Protein AF-A0A969GR06-F1 (afdb_monomer_lite)

Radius of gyration: 11.53 Å; chains: 1; bounding box: 26×25×27 Å

Foldseek 3Di:
DVLLVVLVDLVVLVVLVPDPPDPSLLVSLVSLLVNCVVVVNPPVSSVVNLVVLCVSCVVPVVSS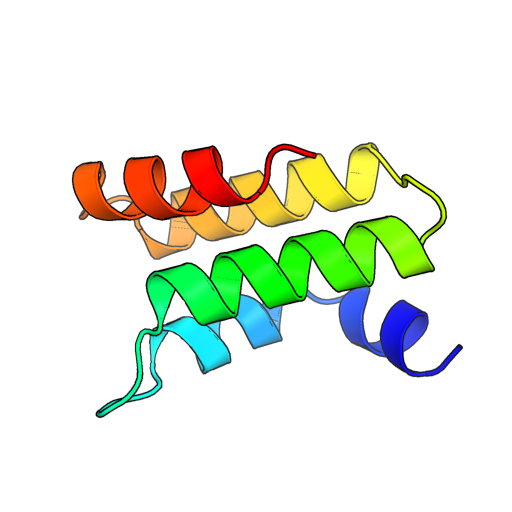VSSVVSNDD

pLDDT: mean 94.96, std 5.5, range [59.03, 98.12]

Structure (mmCIF, N/CA/C/O backbone):
data_AF-A0A969GR06-F1
#
_entry.id   AF-A0A969GR06-F1
#
loop_
_atom_site.group_PDB
_atom_site.id
_atom_site.type_symbol
_atom_site.label_atom_id
_atom_site.label_alt_id
_atom_site.label_comp_id
_atom_site.label_asym_id
_atom_site.label_entity_id
_atom_site.label_seq_id
_atom_site.pdbx_PDB_ins_code
_atom_site.Cartn_x
_atom_site.Cartn_y
_atom_site.Cartn_z
_atom_site.occupancy
_atom_site.B_iso_or_equiv
_atom_site.auth_seq_id
_atom_site.auth_comp_id
_atom_site.auth_asym_id
_atom_site.auth_atom_id
_atom_site.pdbx_PDB_model_num
ATOM 1 N N . ASN A 1 1 ? 9.003 -16.128 -12.360 1.00 80.06 1 ASN A N 1
ATOM 2 C CA . ASN A 1 1 ? 9.168 -16.224 -10.883 1.00 80.06 1 ASN A CA 1
ATOM 3 C C . ASN A 1 1 ? 7.754 -16.177 -10.374 1.00 80.06 1 ASN A C 1
ATOM 5 O O . ASN A 1 1 ? 7.115 -15.159 -10.598 1.00 80.06 1 ASN A O 1
ATOM 9 N N . GLU A 1 2 ? 7.266 -17.267 -9.791 1.00 93.81 2 GLU A N 1
ATOM 10 C CA . GLU A 1 2 ? 5.848 -17.455 -9.460 1.00 93.81 2 GLU A CA 1
ATOM 11 C C . GLU A 1 2 ? 5.254 -16.256 -8.704 1.00 93.81 2 GLU A C 1
ATOM 13 O O . GLU A 1 2 ? 4.166 -15.799 -9.028 1.00 93.81 2 GLU A O 1
ATOM 18 N N . ILE A 1 3 ? 6.017 -15.655 -7.783 1.00 94.19 3 ILE A N 1
ATOM 19 C CA . ILE A 1 3 ? 5.582 -14.481 -7.009 1.00 94.19 3 ILE A CA 1
ATOM 20 C C . ILE A 1 3 ? 5.413 -13.236 -7.893 1.00 94.19 3 ILE A C 1
ATOM 22 O O . ILE A 1 3 ? 4.517 -12.422 -7.665 1.00 94.19 3 ILE A O 1
ATOM 26 N N . VAL A 1 4 ? 6.270 -13.060 -8.903 1.00 95.69 4 VAL A N 1
ATOM 27 C CA . VAL A 1 4 ? 6.145 -11.947 -9.854 1.00 95.69 4 VAL A CA 1
ATOM 28 C C . VAL A 1 4 ? 4.871 -12.131 -10.673 1.00 95.69 4 VAL A C 1
ATOM 30 O O . VAL A 1 4 ? 4.042 -11.239 -10.665 1.00 95.69 4 VAL A O 1
ATOM 33 N N . GLU A 1 5 ? 4.647 -13.299 -11.266 1.00 96.62 5 GLU A N 1
ATOM 34 C CA . GLU A 1 5 ? 3.439 -13.564 -12.065 1.00 96.62 5 GLU A CA 1
ATOM 35 C C . GLU A 1 5 ? 2.153 -13.465 -11.223 1.00 96.62 5 GLU A C 1
ATOM 37 O O . GLU A 1 5 ? 1.202 -12.794 -11.614 1.00 96.62 5 GLU A O 1
ATOM 42 N N . PHE A 1 6 ? 2.144 -14.035 -10.012 1.00 96.94 6 PHE A N 1
ATOM 43 C CA . PHE A 1 6 ? 1.028 -13.911 -9.067 1.00 96.94 6 PHE A CA 1
ATOM 44 C C . PHE A 1 6 ? 0.683 -12.449 -8.759 1.00 96.94 6 PHE A C 1
ATOM 46 O O . PHE A 1 6 ? -0.487 -12.073 -8.694 1.00 96.94 6 PHE A O 1
ATOM 53 N N . SER A 1 7 ? 1.710 -11.617 -8.579 1.00 97.25 7 SER A N 1
ATOM 54 C CA . SER A 1 7 ? 1.544 -10.220 -8.184 1.00 97.25 7 SER A CA 1
ATOM 55 C C . SER A 1 7 ? 1.221 -9.271 -9.336 1.00 97.25 7 SER A C 1
ATOM 57 O O . SER A 1 7 ? 1.108 -8.070 -9.090 1.00 97.25 7 SER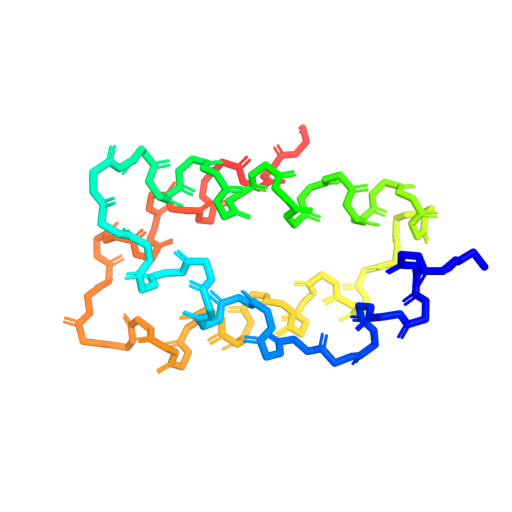 A O 1
ATOM 59 N N . ASP A 1 8 ? 1.067 -9.754 -10.576 1.00 96.69 8 ASP A N 1
ATOM 60 C CA . ASP A 1 8 ? 0.546 -8.914 -11.666 1.00 96.69 8 ASP A CA 1
ATOM 61 C C . ASP A 1 8 ? -0.896 -8.475 -11.371 1.00 96.69 8 ASP A C 1
ATOM 63 O O . ASP A 1 8 ? -1.310 -7.378 -11.752 1.00 96.69 8 ASP A O 1
ATOM 67 N N . ASN A 1 9 ? -1.631 -9.290 -10.608 1.00 96.12 9 ASN A N 1
ATOM 68 C CA 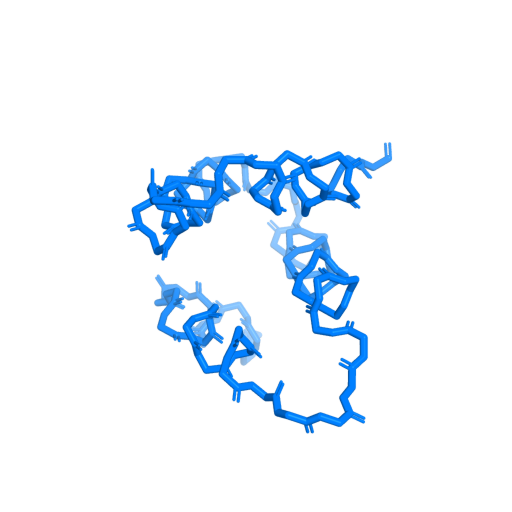. ASN A 1 9 ? -2.873 -8.899 -9.961 1.00 96.12 9 ASN A CA 1
ATOM 69 C C . ASN A 1 9 ? -2.613 -8.506 -8.489 1.00 96.12 9 ASN A C 1
ATOM 71 O O . ASN A 1 9 ? -1.822 -9.121 -7.776 1.00 96.12 9 ASN A O 1
ATOM 75 N N . LEU A 1 10 ? -3.307 -7.469 -8.021 1.00 97.81 10 LEU A N 1
ATOM 76 C CA . LEU A 1 10 ? -3.193 -6.908 -6.676 1.00 97.81 10 LEU A CA 1
ATOM 77 C C . LEU A 1 10 ? -4.303 -7.361 -5.714 1.00 97.81 10 LEU A C 1
ATOM 79 O O . LEU A 1 10 ? -4.362 -6.871 -4.588 1.00 97.81 10 LEU A O 1
ATOM 83 N N . ASP A 1 11 ? -5.165 -8.300 -6.112 1.00 96.69 11 ASP A N 1
ATOM 84 C CA . ASP A 1 11 ? -6.258 -8.822 -5.279 1.00 96.69 11 ASP A CA 1
ATOM 85 C C . ASP A 1 11 ? -5.768 -9.378 -3.930 1.00 96.69 11 ASP A C 1
ATOM 87 O O . ASP A 1 11 ? -6.471 -9.281 -2.921 1.00 96.69 11 ASP A O 1
ATOM 91 N N . PHE A 1 12 ? -4.522 -9.864 -3.868 1.00 96.56 12 PHE A N 1
ATOM 92 C CA . PHE A 1 12 ? -3.898 -10.310 -2.621 1.00 96.56 12 PHE A CA 1
ATOM 93 C C . PHE A 1 12 ? -3.820 -9.202 -1.560 1.00 96.56 12 PHE A C 1
ATOM 95 O O . PHE A 1 12 ? -3.865 -9.506 -0.371 1.00 96.56 12 PHE A O 1
ATOM 102 N N . ILE A 1 13 ? -3.741 -7.923 -1.955 1.00 97.50 13 ILE A N 1
ATOM 103 C CA . ILE A 1 13 ? -3.734 -6.791 -1.017 1.00 97.50 13 ILE A CA 1
ATOM 104 C C . ILE A 1 13 ? -5.045 -6.772 -0.227 1.00 97.50 13 ILE A C 1
ATOM 106 O O . ILE A 1 13 ? -5.026 -6.608 0.990 1.00 97.50 13 ILE A O 1
A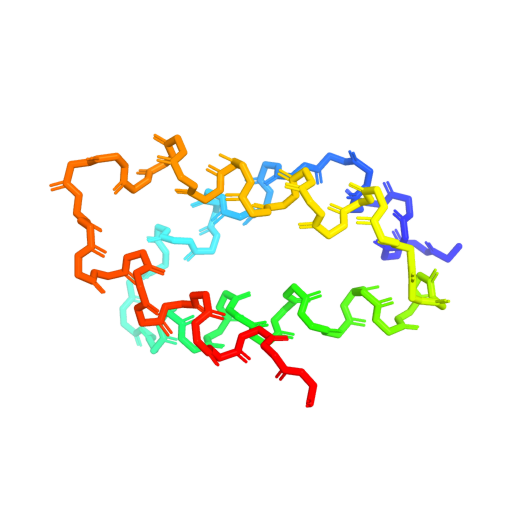TOM 110 N N . ARG A 1 14 ? -6.185 -7.001 -0.894 1.00 96.31 14 ARG A N 1
ATOM 111 C CA . ARG A 1 14 ? -7.485 -7.105 -0.218 1.00 96.31 14 ARG A CA 1
ATOM 112 C C . ARG A 1 14 ? -7.499 -8.291 0.741 1.00 96.31 14 ARG A C 1
ATOM 114 O O . ARG A 1 14 ? -7.940 -8.130 1.874 1.00 96.31 14 ARG A O 1
ATOM 121 N N . THR A 1 15 ? -6.997 -9.444 0.302 1.00 95.88 15 THR A N 1
ATOM 122 C CA . THR A 1 15 ? -6.917 -10.650 1.138 1.00 95.88 15 THR A CA 1
ATOM 123 C C . THR A 1 15 ? -6.090 -10.403 2.395 1.00 95.88 15 THR A C 1
ATOM 125 O O . THR A 1 15 ? -6.536 -10.746 3.485 1.00 95.88 15 THR A O 1
ATOM 128 N N . LEU A 1 16 ? -4.924 -9.757 2.269 1.00 95.94 16 LEU A N 1
ATOM 129 C CA . LEU A 1 16 ? -4.093 -9.401 3.417 1.00 95.94 16 LEU A CA 1
ATOM 130 C C . LEU A 1 16 ? -4.857 -8.492 4.376 1.00 95.94 16 LEU A C 1
ATOM 132 O O . LEU A 1 16 ? -4.961 -8.834 5.546 1.00 95.94 16 LEU A O 1
ATOM 136 N N . LEU A 1 17 ? -5.470 -7.408 3.887 1.00 95.38 17 LEU A N 1
ATOM 137 C CA . LEU A 1 17 ? -6.206 -6.443 4.717 1.00 95.38 17 LEU A CA 1
ATOM 138 C C . LEU A 1 17 ? -7.391 -7.039 5.496 1.00 95.38 17 LEU A C 1
ATOM 140 O O . LEU A 1 17 ? -7.823 -6.427 6.474 1.00 95.38 17 LEU A O 1
ATOM 144 N N . GLN A 1 18 ? -7.905 -8.197 5.073 1.00 94.12 18 GLN A N 1
ATOM 145 C CA . GLN A 1 18 ? -8.998 -8.924 5.725 1.00 94.12 18 GLN A CA 1
ATOM 146 C C . GLN A 1 18 ? -8.530 -9.917 6.802 1.00 94.12 18 GLN A C 1
ATOM 148 O O . GLN A 1 18 ? -9.365 -10.461 7.524 1.00 94.12 18 GLN A O 1
ATOM 153 N N . VAL A 1 19 ? -7.222 -10.165 6.937 1.00 93.06 19 VAL A N 1
ATOM 154 C CA . VAL A 1 19 ? -6.688 -11.075 7.959 1.00 93.06 19 VAL A CA 1
ATOM 155 C C . VAL A 1 19 ? -6.946 -10.514 9.357 1.00 93.06 19 VAL A C 1
ATOM 157 O O . VAL A 1 19 ? -6.535 -9.404 9.694 1.00 93.06 19 VAL A O 1
ATOM 160 N N . THR A 1 20 ? -7.586 -11.318 10.203 1.00 89.50 20 THR A N 1
ATOM 161 C CA . THR A 1 20 ? -7.842 -11.004 11.613 1.00 89.50 20 THR A CA 1
ATOM 162 C C . THR A 1 20 ? -6.792 -11.640 12.523 1.00 89.50 20 THR A C 1
ATOM 164 O O . THR A 1 20 ? -6.330 -12.746 12.253 1.00 89.50 20 THR A O 1
ATOM 167 N N . GLY A 1 21 ? -6.453 -10.986 13.638 1.00 88.00 21 GLY A N 1
ATOM 168 C CA . GLY A 1 21 ? -5.527 -11.542 14.638 1.00 88.00 21 GLY A CA 1
ATOM 169 C C . GLY A 1 21 ? -4.040 -11.441 14.275 1.00 88.00 21 GLY A C 1
ATOM 170 O O . GLY A 1 21 ? -3.219 -12.118 14.886 1.00 88.00 21 GLY A O 1
ATOM 171 N N . ALA A 1 22 ? -3.683 -10.597 13.303 1.00 88.19 22 ALA A N 1
ATOM 172 C CA . ALA A 1 22 ? -2.307 -10.345 12.876 1.00 88.19 22 ALA A CA 1
ATOM 173 C C . ALA A 1 22 ? -2.038 -8.832 12.742 1.00 88.19 22 ALA A C 1
ATOM 175 O O . ALA A 1 22 ? -2.988 -8.063 12.566 1.00 88.19 22 ALA A O 1
ATOM 176 N N . PRO A 1 23 ? -0.766 -8.381 12.776 1.00 90.75 23 PRO A N 1
ATOM 177 C CA . PRO A 1 23 ? -0.392 -6.994 12.489 1.00 90.75 23 PRO A CA 1
ATOM 178 C C . PRO A 1 23 ? -0.505 -6.712 10.981 1.00 90.75 23 PRO A C 1
ATOM 180 O O . PRO A 1 23 ? 0.487 -6.595 10.260 1.00 90.75 23 PRO A O 1
ATOM 183 N N . VAL A 1 24 ? -1.743 -6.654 10.497 1.00 94.12 24 VAL A N 1
ATOM 184 C CA . VAL A 1 24 ? -2.092 -6.689 9.074 1.00 94.12 24 VAL A CA 1
ATOM 185 C C . VAL A 1 24 ? -1.496 -5.538 8.263 1.00 94.12 24 VAL A C 1
ATOM 187 O O . VAL A 1 24 ? -1.092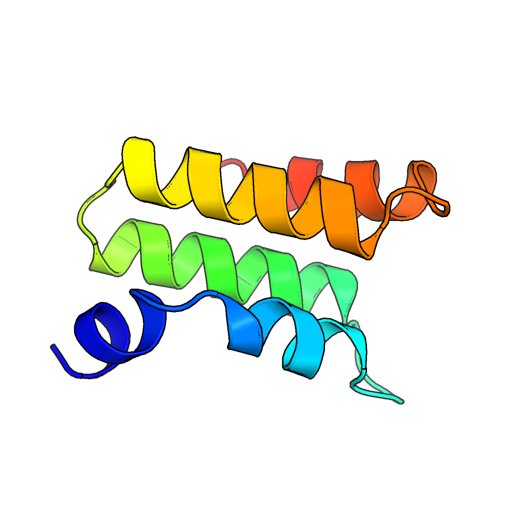 -5.734 7.118 1.00 94.12 24 VAL A O 1
ATOM 190 N N . ASP A 1 25 ? -1.368 -4.356 8.859 1.00 95.12 25 ASP A N 1
ATOM 191 C CA . ASP A 1 25 ? -0.840 -3.172 8.178 1.00 95.12 25 ASP A CA 1
ATOM 192 C C . ASP A 1 25 ? 0.650 -3.339 7.862 1.00 95.12 25 ASP A C 1
ATOM 194 O O . ASP A 1 25 ? 1.084 -3.145 6.724 1.00 95.12 25 ASP A O 1
ATOM 198 N N . GLY A 1 26 ? 1.420 -3.798 8.854 1.00 94.69 26 GLY A N 1
ATOM 199 C CA . GLY A 1 26 ? 2.837 -4.111 8.687 1.00 94.69 26 GLY A CA 1
ATOM 200 C C . GLY A 1 26 ? 3.061 -5.307 7.763 1.00 94.69 26 GLY A C 1
ATOM 201 O O . GLY A 1 26 ? 3.960 -5.270 6.924 1.00 94.69 26 GLY A O 1
ATOM 202 N N . LEU A 1 27 ? 2.212 -6.339 7.849 1.00 95.38 27 LEU A N 1
ATOM 203 C CA . LEU A 1 27 ? 2.249 -7.484 6.935 1.00 95.38 27 LEU A CA 1
ATOM 204 C C . LEU A 1 27 ? 2.015 -7.049 5.482 1.00 95.38 27 LEU A C 1
ATOM 206 O O . LEU A 1 27 ? 2.759 -7.452 4.589 1.00 95.38 27 LEU A O 1
ATOM 210 N N . THR A 1 28 ? 1.019 -6.193 5.252 1.00 97.25 28 THR A N 1
ATOM 211 C CA . THR A 1 28 ? 0.684 -5.671 3.921 1.00 97.25 28 THR A CA 1
ATOM 212 C C . THR A 1 28 ? 1.836 -4.846 3.353 1.00 97.25 28 THR A C 1
ATOM 214 O O . THR A 1 28 ? 2.265 -5.081 2.222 1.00 97.25 28 THR A O 1
ATOM 217 N N . ALA A 1 29 ? 2.397 -3.928 4.146 1.00 97.50 29 ALA A N 1
ATOM 218 C CA . ALA A 1 29 ? 3.547 -3.131 3.731 1.00 97.50 29 ALA A CA 1
ATOM 219 C C . ALA A 1 29 ? 4.781 -3.999 3.427 1.00 97.50 29 ALA A C 1
ATOM 221 O O . ALA A 1 29 ? 5.442 -3.809 2.402 1.00 97.50 29 ALA A O 1
ATOM 222 N N . ALA A 1 30 ? 5.072 -4.987 4.280 1.00 96.75 30 ALA A N 1
ATOM 223 C CA . ALA A 1 30 ? 6.192 -5.903 4.098 1.00 96.75 30 ALA A CA 1
ATOM 224 C C . ALA A 1 30 ? 6.045 -6.752 2.828 1.00 96.75 30 ALA A C 1
ATOM 226 O O . ALA A 1 30 ? 7.009 -6.863 2.068 1.00 96.75 30 ALA A O 1
ATOM 227 N N . ALA A 1 31 ? 4.852 -7.295 2.564 1.00 97.06 31 ALA A N 1
ATOM 228 C CA . ALA A 1 31 ? 4.573 -8.073 1.360 1.00 97.06 31 ALA A CA 1
ATOM 229 C C . ALA A 1 31 ? 4.789 -7.239 0.087 1.00 97.06 31 ALA A C 1
ATOM 231 O O . ALA A 1 31 ? 5.495 -7.672 -0.825 1.00 97.06 31 ALA A O 1
ATOM 232 N N . ILE A 1 32 ? 4.261 -6.010 0.048 1.00 97.75 32 ILE A N 1
ATOM 233 C CA . ILE A 1 32 ? 4.440 -5.104 -1.096 1.00 97.75 32 ILE A CA 1
ATOM 234 C C . ILE A 1 32 ? 5.923 -4.779 -1.309 1.00 97.75 32 ILE A C 1
ATOM 236 O O . ILE A 1 32 ? 6.412 -4.859 -2.437 1.00 97.75 32 ILE A O 1
ATOM 240 N N . ARG A 1 33 ? 6.665 -4.460 -0.240 1.00 97.38 33 ARG A N 1
ATOM 241 C CA . ARG A 1 33 ? 8.100 -4.151 -0.331 1.00 97.38 33 ARG A CA 1
ATOM 242 C C . ARG A 1 33 ? 8.921 -5.344 -0.828 1.00 97.38 33 ARG A C 1
ATOM 244 O O . ARG A 1 33 ? 9.788 -5.161 -1.680 1.00 97.38 33 ARG A O 1
ATOM 251 N N . GLN A 1 34 ? 8.641 -6.555 -0.343 1.00 96.94 34 GLN A N 1
ATOM 252 C CA . GLN A 1 34 ? 9.332 -7.769 -0.793 1.00 96.94 34 GLN A CA 1
ATOM 253 C C . GLN A 1 34 ? 9.059 -8.064 -2.271 1.00 96.94 34 GLN A C 1
ATOM 255 O O . GLN A 1 34 ? 9.992 -8.325 -3.030 1.00 96.94 34 GLN A O 1
ATOM 260 N N . ILE A 1 35 ? 7.804 -7.962 -2.713 1.00 97.31 35 ILE A N 1
ATOM 261 C CA . ILE A 1 35 ? 7.450 -8.166 -4.122 1.00 97.31 35 ILE A CA 1
ATOM 262 C C . ILE A 1 35 ? 8.109 -7.101 -5.005 1.00 97.31 35 ILE A C 1
ATOM 264 O O . ILE A 1 35 ? 8.679 -7.437 -6.040 1.00 97.31 35 ILE A O 1
ATOM 268 N N . TYR A 1 36 ? 8.111 -5.834 -4.585 1.00 97.38 36 TYR A N 1
ATOM 269 C CA . TYR A 1 36 ? 8.794 -4.755 -5.303 1.00 97.38 36 TYR A CA 1
ATOM 270 C C . TYR A 1 36 ? 10.295 -5.037 -5.496 1.00 97.38 36 TYR A C 1
ATOM 272 O O . TYR A 1 36 ? 10.837 -4.825 -6.584 1.00 97.38 36 TYR A O 1
ATOM 280 N N . GLN A 1 37 ? 10.963 -5.573 -4.468 1.00 95.88 37 GLN A N 1
ATOM 281 C CA . GLN A 1 37 ? 12.361 -6.007 -4.553 1.00 95.88 37 GLN A CA 1
ATOM 282 C C . GLN A 1 37 ? 12.539 -7.198 -5.508 1.00 95.88 37 GLN A C 1
ATOM 284 O O . GLN A 1 37 ? 13.435 -7.170 -6.353 1.00 95.88 37 GLN A O 1
ATOM 289 N N . LEU A 1 38 ? 11.665 -8.210 -5.445 1.00 96.81 38 LEU A N 1
ATOM 290 C CA . LEU A 1 38 ? 11.680 -9.360 -6.366 1.00 96.81 38 LEU A CA 1
ATOM 291 C C . LEU A 1 38 ? 11.444 -8.945 -7.826 1.00 96.81 38 LEU A C 1
ATOM 293 O O . LEU A 1 38 ? 12.039 -9.519 -8.739 1.00 96.81 38 LEU A O 1
ATOM 297 N N . ARG A 1 39 ? 10.630 -7.908 -8.038 1.00 96.06 39 ARG A N 1
ATOM 298 C CA . ARG A 1 39 ? 10.391 -7.247 -9.330 1.00 96.06 39 ARG A CA 1
ATOM 299 C C . ARG A 1 39 ? 11.515 -6.300 -9.755 1.00 96.06 39 ARG A C 1
ATOM 301 O O . ARG A 1 39 ? 11.377 -5.600 -10.751 1.00 96.06 39 ARG A O 1
ATOM 308 N N . LYS A 1 40 ? 12.639 -6.274 -9.028 1.00 95.94 40 LYS A N 1
ATOM 309 C CA . LYS A 1 40 ? 13.824 -5.452 -9.322 1.00 95.94 40 LYS A CA 1
ATOM 310 C C . LYS A 1 40 ? 13.526 -3.949 -9.383 1.00 95.94 40 LYS A C 1
ATOM 312 O O . LYS A 1 40 ? 14.122 -3.227 -10.178 1.00 95.94 40 LYS A O 1
ATOM 317 N N . GLY A 1 41 ? 12.626 -3.471 -8.525 1.00 95.44 41 GLY A N 1
ATOM 318 C CA . GLY A 1 41 ? 12.329 -2.046 -8.420 1.00 95.44 41 GLY A CA 1
ATOM 319 C C . GLY A 1 41 ? 11.351 -1.518 -9.474 1.00 95.44 41 GLY A C 1
ATOM 320 O O . GLY A 1 41 ? 11.438 -0.351 -9.852 1.00 95.44 41 GLY A O 1
ATOM 321 N N . ASP A 1 42 ? 10.422 -2.353 -9.943 1.00 97.00 42 ASP A N 1
ATOM 322 C CA . ASP A 1 42 ? 9.339 -1.984 -10.865 1.00 97.00 42 ASP A CA 1
ATOM 323 C C . ASP A 1 42 ? 8.447 -0.864 -10.286 1.00 97.00 42 ASP A C 1
ATOM 325 O O . ASP A 1 42 ? 7.521 -1.086 -9.498 1.00 97.00 42 ASP A O 1
ATOM 329 N N . ARG A 1 43 ? 8.783 0.384 -10.635 1.00 96.31 43 ARG A N 1
ATOM 330 C CA . ARG A 1 43 ? 8.094 1.594 -10.165 1.00 96.31 43 ARG A CA 1
ATOM 331 C C . ARG A 1 43 ? 6.631 1.658 -10.621 1.00 96.31 43 ARG A C 1
ATOM 333 O O . ARG A 1 43 ? 5.800 1.970 -9.767 1.00 96.31 43 ARG A O 1
ATOM 340 N N . PRO A 1 44 ? 6.285 1.382 -11.896 1.00 97.75 44 PRO A N 1
ATOM 341 C CA . PRO A 1 44 ? 4.889 1.291 -12.323 1.00 97.75 44 PRO A CA 1
ATOM 342 C C . PRO A 1 44 ? 4.053 0.347 -11.457 1.00 97.75 44 PRO A C 1
ATOM 344 O O . PRO A 1 44 ? 2.976 0.738 -11.001 1.00 97.75 44 PRO A O 1
ATOM 347 N N . TRP A 1 45 ? 4.571 -0.849 -11.161 1.00 97.81 45 TRP A N 1
ATOM 348 C CA . TRP A 1 45 ? 3.883 -1.800 -10.291 1.00 97.81 45 TRP A CA 1
ATOM 349 C C . TRP A 1 45 ? 3.666 -1.240 -8.879 1.00 97.81 45 TRP A C 1
ATOM 351 O O . TRP A 1 45 ? 2.558 -1.309 -8.346 1.00 97.81 45 TRP A O 1
ATOM 361 N N . LEU A 1 46 ? 4.684 -0.600 -8.292 1.00 97.56 46 LEU A N 1
ATOM 362 C CA . LEU A 1 46 ? 4.580 0.001 -6.958 1.00 97.56 46 LEU A CA 1
ATOM 363 C C . LEU A 1 46 ? 3.527 1.119 -6.898 1.00 97.56 46 LEU A C 1
ATOM 365 O O . LEU A 1 46 ? 2.769 1.211 -5.932 1.00 97.56 46 LEU A O 1
ATOM 369 N N . VAL A 1 47 ? 3.454 1.959 -7.935 1.00 97.25 47 VAL A N 1
ATOM 370 C CA . VAL A 1 47 ? 2.423 3.004 -8.044 1.00 97.25 47 VAL A CA 1
ATOM 371 C C . VAL A 1 47 ? 1.031 2.379 -8.121 1.00 97.25 47 VAL A C 1
ATOM 373 O O . VAL A 1 47 ? 0.105 2.861 -7.467 1.00 97.25 47 VAL A O 1
ATOM 376 N N . GLN A 1 48 ? 0.877 1.291 -8.877 1.00 98.12 48 GLN A N 1
ATOM 377 C CA . GLN A 1 48 ? -0.396 0.586 -8.990 1.00 98.12 48 GLN A CA 1
ATOM 378 C C . GLN A 1 48 ? -0.810 -0.066 -7.659 1.00 98.12 48 GLN A C 1
ATOM 380 O O . GLN A 1 48 ? -1.970 0.058 -7.259 1.00 98.12 48 GLN A O 1
ATOM 385 N N . ALA A 1 49 ? 0.133 -0.665 -6.924 1.00 98.06 49 ALA A N 1
ATOM 386 C CA . ALA A 1 49 ? -0.093 -1.180 -5.572 1.00 98.06 49 ALA A CA 1
ATOM 387 C C . ALA A 1 49 ? -0.563 -0.076 -4.609 1.00 98.06 49 ALA A C 1
ATOM 389 O O . ALA A 1 49 ? -1.557 -0.249 -3.901 1.00 98.06 49 ALA A O 1
ATOM 390 N N . GLY A 1 50 ? 0.089 1.092 -4.643 1.00 97.06 50 GLY A N 1
ATOM 391 C CA . GLY A 1 50 ? -0.309 2.262 -3.856 1.00 97.06 50 GLY A CA 1
ATOM 392 C C . GLY A 1 50 ? -1.723 2.751 -4.183 1.00 97.06 50 GLY A C 1
ATOM 393 O O . GLY A 1 50 ? -2.515 2.985 -3.275 1.00 97.06 50 GLY A O 1
ATOM 394 N N . ARG A 1 51 ? -2.087 2.829 -5.471 1.00 97.50 51 ARG A N 1
ATOM 395 C CA . ARG A 1 51 ? -3.452 3.187 -5.903 1.00 97.50 51 ARG A CA 1
ATOM 396 C C . ARG A 1 51 ? -4.493 2.179 -5.424 1.00 97.50 51 ARG A C 1
ATOM 398 O O . ARG A 1 51 ? -5.566 2.581 -4.982 1.00 97.50 51 ARG A O 1
ATOM 405 N N . SER A 1 52 ? -4.176 0.886 -5.483 1.00 97.88 52 SER A N 1
ATOM 406 C CA . SER A 1 52 ? -5.060 -0.167 -4.975 1.00 97.88 52 SER A CA 1
ATOM 407 C C . SER A 1 52 ? -5.313 -0.006 -3.474 1.00 97.88 52 SER A C 1
ATOM 409 O O . SER A 1 52 ? -6.462 -0.061 -3.041 1.00 97.88 52 SER A O 1
ATOM 411 N N . LEU A 1 53 ? -4.271 0.281 -2.683 1.00 97.69 53 LEU A N 1
ATOM 412 C CA . LEU A 1 53 ? -4.421 0.613 -1.262 1.00 97.69 53 LEU A CA 1
ATOM 413 C C . LEU A 1 53 ? -5.310 1.843 -1.050 1.00 97.69 53 LEU A C 1
ATOM 415 O O . LEU A 1 53 ? -6.211 1.793 -0.217 1.00 97.69 53 LEU A O 1
ATOM 419 N N . SER A 1 54 ? -5.109 2.918 -1.819 1.00 97.06 54 SER A N 1
ATOM 420 C CA . SER A 1 54 ? -5.935 4.130 -1.716 1.00 97.06 54 SER A CA 1
ATOM 421 C C . SER A 1 54 ? -7.416 3.869 -1.988 1.00 97.06 54 SER A C 1
ATOM 423 O O . SER A 1 54 ? -8.263 4.486 -1.354 1.00 97.06 54 SER A O 1
ATOM 425 N N . LEU A 1 55 ? -7.741 2.953 -2.905 1.00 97.62 55 LEU A N 1
ATOM 426 C CA . LEU A 1 55 ? -9.127 2.569 -3.181 1.00 97.62 55 LEU A CA 1
ATOM 427 C C . LEU A 1 55 ? -9.720 1.694 -2.070 1.00 97.62 55 LEU A C 1
ATOM 429 O O . LEU A 1 55 ? -10.875 1.886 -1.696 1.00 97.62 55 LEU A O 1
ATOM 433 N N . LEU A 1 56 ? -8.942 0.742 -1.547 1.00 97.56 56 LEU A N 1
ATOM 434 C CA . LEU A 1 56 ? -9.383 -0.190 -0.503 1.00 97.56 56 LEU A CA 1
ATOM 435 C C . LEU A 1 56 ? -9.549 0.486 0.865 1.00 97.56 56 LEU A C 1
ATOM 437 O O . LEU A 1 56 ? -10.397 0.067 1.644 1.00 97.56 56 LEU A O 1
ATOM 441 N N . LEU A 1 57 ? -8.756 1.522 1.143 1.00 97.06 57 LEU A N 1
ATOM 442 C CA . LEU A 1 57 ? -8.725 2.251 2.414 1.00 97.06 57 LEU A CA 1
ATOM 443 C C . LEU A 1 57 ? -9.199 3.702 2.264 1.00 97.06 57 LEU A C 1
ATOM 445 O O . LEU A 1 57 ? -8.823 4.565 3.051 1.00 97.06 57 LEU A O 1
ATOM 449 N N . LYS A 1 58 ? -10.022 3.993 1.249 1.00 96.31 58 LYS A N 1
ATOM 450 C CA . LYS A 1 58 ? -10.508 5.354 0.955 1.00 96.31 58 LYS A CA 1
ATOM 451 C C . LYS A 1 58 ? -11.216 6.027 2.142 1.00 96.31 58 LYS A C 1
ATOM 453 O O . LYS A 1 58 ? -11.164 7.245 2.260 1.00 96.31 58 LYS A O 1
ATOM 458 N N . ASP A 1 59 ? -11.850 5.226 3.001 1.00 97.62 59 ASP A N 1
ATOM 459 C CA . ASP A 1 59 ? -12.602 5.681 4.174 1.00 97.62 59 ASP A CA 1
ATOM 460 C C . ASP A 1 59 ? -11.754 5.643 5.468 1.00 97.62 59 ASP A C 1
ATOM 462 O O . ASP A 1 59 ? -12.213 6.090 6.514 1.00 97.62 59 ASP A O 1
ATOM 466 N N . ASP A 1 60 ? -10.511 5.141 5.406 1.00 96.38 60 ASP A N 1
ATOM 467 C CA . ASP A 1 60 ? -9.583 4.991 6.540 1.00 96.38 60 ASP A CA 1
ATOM 468 C C . ASP A 1 60 ? -8.183 5.525 6.171 1.00 96.38 60 ASP A C 1
ATOM 470 O O . ASP A 1 60 ? -7.214 4.794 5.925 1.00 96.38 60 ASP A O 1
ATOM 474 N N . TYR A 1 61 ? -8.101 6.853 6.067 1.00 95.12 61 TYR A N 1
ATOM 475 C CA . TYR A 1 61 ? -6.904 7.550 5.596 1.00 95.12 61 TYR A CA 1
ATOM 476 C C . TYR A 1 61 ? -5.709 7.424 6.555 1.00 95.12 61 TYR A C 1
ATOM 478 O O . TYR A 1 61 ? -4.559 7.375 6.107 1.00 95.12 61 TYR A O 1
ATOM 486 N N . ASP A 1 62 ? -5.959 7.336 7.862 1.00 95.69 62 ASP A N 1
ATOM 487 C CA . ASP A 1 62 ? -4.900 7.176 8.862 1.00 95.69 62 ASP A CA 1
ATOM 488 C C . ASP A 1 62 ? -4.209 5.822 8.701 1.00 95.69 62 ASP A C 1
ATOM 490 O O . ASP A 1 62 ? -2.976 5.749 8.625 1.00 95.69 62 ASP A O 1
ATOM 494 N N . ARG A 1 63 ? -4.995 4.756 8.529 1.00 95.69 63 ARG A N 1
ATOM 495 C CA . ARG A 1 63 ? -4.471 3.421 8.243 1.00 95.69 63 ARG A CA 1
ATOM 496 C C . ARG A 1 63 ? -3.733 3.362 6.912 1.00 95.69 63 ARG A C 1
ATOM 498 O O . ARG A 1 63 ? -2.630 2.816 6.844 1.00 95.69 63 ARG A O 1
ATOM 505 N N . LEU A 1 64 ? -4.282 3.976 5.861 1.00 97.12 64 LEU A N 1
ATOM 506 C CA . LEU A 1 64 ? -3.597 4.099 4.571 1.00 97.12 64 LEU A CA 1
ATOM 507 C C . LEU A 1 64 ? -2.212 4.740 4.739 1.00 97.12 64 LEU A C 1
ATOM 509 O O . LEU A 1 64 ? -1.216 4.217 4.234 1.00 97.12 64 LEU A O 1
ATOM 513 N N . ARG A 1 65 ? -2.130 5.850 5.478 1.00 95.56 65 ARG A N 1
ATOM 514 C CA . ARG A 1 65 ? -0.876 6.567 5.725 1.00 95.56 65 ARG A CA 1
ATOM 515 C C . ARG A 1 65 ? 0.139 5.713 6.490 1.00 95.56 65 ARG A C 1
ATOM 517 O O . ARG A 1 65 ? 1.325 5.767 6.162 1.00 95.56 65 ARG A O 1
ATOM 524 N N . ILE A 1 66 ? -0.309 4.918 7.462 1.00 95.12 66 ILE A N 1
ATOM 525 C CA . ILE A 1 66 ? 0.534 3.980 8.222 1.00 95.12 66 ILE A CA 1
ATOM 526 C C . ILE A 1 66 ? 1.127 2.894 7.318 1.00 95.12 66 ILE A C 1
ATOM 528 O O . ILE A 1 66 ? 2.304 2.566 7.454 1.00 95.12 66 ILE A O 1
ATOM 532 N N . ILE A 1 67 ? 0.347 2.336 6.389 1.00 96.62 67 ILE A N 1
ATOM 533 C CA . ILE A 1 67 ? 0.849 1.305 5.468 1.00 96.62 67 ILE A CA 1
ATOM 534 C C . ILE A 1 67 ? 1.838 1.919 4.473 1.00 96.62 67 ILE A C 1
ATOM 536 O O . ILE A 1 67 ? 2.943 1.405 4.296 1.00 96.62 67 ILE A O 1
ATOM 540 N N . LEU A 1 68 ? 1.482 3.044 3.842 1.00 95.81 68 LEU A N 1
ATOM 541 C CA . LEU A 1 68 ? 2.334 3.693 2.839 1.00 95.81 68 LEU A CA 1
ATOM 542 C C . LEU A 1 68 ? 3.678 4.168 3.418 1.00 95.81 68 LEU A C 1
ATOM 544 O O . LEU A 1 68 ? 4.702 4.104 2.730 1.00 95.81 68 LEU A O 1
ATOM 548 N N . SER A 1 69 ? 3.711 4.609 4.680 1.00 94.94 69 SER A N 1
ATOM 549 C CA . SER A 1 69 ? 4.961 5.011 5.341 1.00 94.94 69 SER A CA 1
ATOM 550 C C . SER A 1 69 ? 5.928 3.838 5.539 1.00 94.94 69 SER A C 1
ATOM 552 O O . SER A 1 69 ? 7.138 4.042 5.522 1.00 94.94 69 SER A O 1
ATOM 554 N N . GLN A 1 70 ? 5.416 2.609 5.635 1.00 94.94 70 GLN A N 1
ATOM 555 C CA . GLN A 1 70 ? 6.207 1.391 5.837 1.00 94.94 70 GLN A CA 1
ATOM 556 C C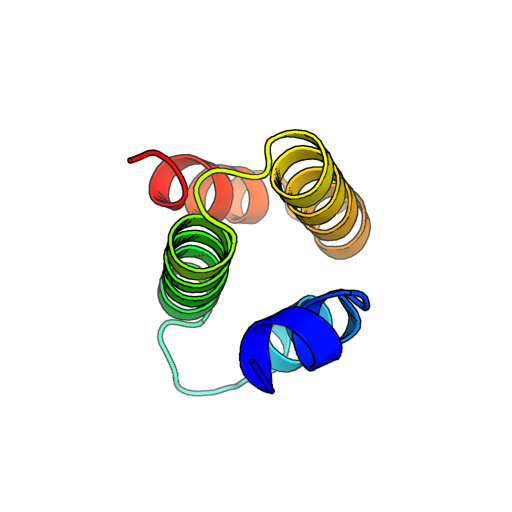 . GLN A 1 70 ? 6.670 0.720 4.534 1.00 94.94 70 GLN A C 1
ATOM 558 O O . GLN A 1 70 ? 7.536 -0.154 4.573 1.00 94.94 70 GLN A O 1
ATOM 563 N N . ILE A 1 71 ? 6.112 1.110 3.383 1.00 92.00 71 ILE A N 1
ATOM 564 C CA . ILE A 1 71 ? 6.519 0.592 2.064 1.00 92.00 71 ILE A CA 1
ATOM 565 C C . ILE A 1 71 ? 7.842 1.215 1.593 1.00 92.00 71 ILE A C 1
ATOM 567 O O . ILE A 1 71 ? 8.542 0.617 0.773 1.00 92.00 71 ILE A O 1
ATOM 571 N N . HIS A 1 72 ? 8.199 2.393 2.112 1.00 77.12 72 HIS A N 1
ATOM 572 C CA . HIS A 1 72 ? 9.469 3.043 1.798 1.00 77.12 72 HIS A CA 1
ATOM 573 C C . HIS A 1 72 ? 10.654 2.109 2.128 1.00 77.12 72 HIS A C 1
ATOM 575 O O . HIS A 1 72 ? 10.623 1.366 3.115 1.00 77.12 72 HIS A O 1
ATOM 581 N N . LEU A 1 73 ? 11.646 2.100 1.229 1.00 59.03 73 LEU A N 1
ATOM 582 C CA . LEU A 1 73 ? 12.897 1.342 1.349 1.00 59.03 73 LEU A CA 1
ATOM 583 C C . LEU A 1 73 ? 13.884 2.059 2.265 1.00 59.03 73 LEU A C 1
ATOM 585 O O . LEU A 1 73 ? 14.004 3.295 2.109 1.00 59.03 73 LEU A O 1
#

Sequence (73 aa):
NEIVEFSDNLDFIRTLLQVTGAPVDGLTAAAIRQIYQLRKGDRPWLVQAGRSLSLLLKDDYDRLRIILSQIHL

Secondary structure (DSSP, 8-state):
-HHHHHTTS-HHHHHHHT--SS-HHHHHHHHHHHHHHHTTS-HHHHHHHHHHHHHHTTT-HHHHHHHHHHH--